Protein AF-A0A1J3HWP9-F1 (afdb_monomer_lite)

Organism: Noccaea caerulescens (NCBI:txid107243)

Sequence (83 aa):
LWEAKKRDKARRKLDKSEQSELEQRRKRGLQRFREDTEYIEHIAAGARAQAEKQRQSEELKVKEKTGVIRSTGKLPGKACLCF

pLDDT: mean 92.03, std 11.21, range [51.59, 98.56]

InterPro domains:
  IPR005516 Remorin, C-terminal [PF03763] (2-78)

Secondary structure (DSSP, 8-state):
-HHHHHHHHHHHHHHHHHHHHHHHHHHHHHHHHHHHHHHHHHHHHHHHHHHHHHHHHHHHHHHHHHHHHHHHSS-S-------

Foldseek 3Di:
DVVVVVVVVVVVVVVVVVVVVVVVVVVVVVVVVVVVVVVVVVVVVVVVVVVVVVVVVVVVVVVVQVVCCVVPVDRPDDPPPPD

Radius of gyration: 33.45 Å; chains: 1; bounding box: 63×34×88 Å

Structure (mmCIF, N/CA/C/O backbone):
data_AF-A0A1J3HWP9-F1
#
_entry.id   AF-A0A1J3HWP9-F1
#
loop_
_atom_site.group_PDB
_atom_site.id
_atom_site.type_symbol
_atom_site.label_atom_id
_atom_site.label_alt_id
_atom_site.label_comp_id
_atom_site.label_asym_id
_atom_site.label_entity_id
_atom_site.label_seq_id
_atom_site.pdbx_PDB_ins_code
_atom_site.Cartn_x
_atom_site.Cartn_y
_atom_site.Cartn_z
_atom_site.occupancy
_atom_site.B_iso_or_equiv
_atom_site.auth_seq_id
_atom_site.auth_comp_id
_atom_site.auth_asym_id
_atom_site.auth_atom_id
_atom_site.pdbx_PDB_model_num
ATOM 1 N N . LEU A 1 1 ? 25.497 -10.270 -46.243 1.00 80.69 1 LEU A N 1
ATOM 2 C CA . LEU A 1 1 ? 25.425 -11.084 -44.994 1.00 80.69 1 LEU A CA 1
ATOM 3 C C . LEU A 1 1 ? 25.953 -10.381 -43.727 1.00 80.69 1 LEU A C 1
ATOM 5 O O . LEU A 1 1 ? 25.594 -10.803 -42.633 1.00 80.69 1 LEU A O 1
ATOM 9 N N . TRP A 1 2 ? 26.773 -9.324 -43.819 1.00 94.88 2 TRP A N 1
ATOM 10 C CA . TRP A 1 2 ? 27.297 -8.601 -42.644 1.00 94.88 2 TRP A CA 1
ATOM 11 C C . TRP A 1 2 ? 26.293 -7.611 -42.027 1.00 94.88 2 TRP A C 1
ATOM 13 O O . TRP A 1 2 ? 26.084 -7.619 -40.814 1.00 94.88 2 TRP A O 1
ATOM 23 N N . GLU A 1 3 ? 25.616 -6.820 -42.858 1.00 96.19 3 GLU A N 1
ATOM 24 C CA . GLU A 1 3 ? 24.644 -5.806 -42.418 1.00 96.19 3 GLU A CA 1
ATOM 25 C C . GLU A 1 3 ? 23.477 -6.417 -41.637 1.00 96.19 3 GLU A C 1
ATOM 27 O O . GLU A 1 3 ? 23.140 -5.948 -40.552 1.00 96.19 3 GLU A O 1
ATOM 32 N N . ALA A 1 4 ? 22.926 -7.532 -42.130 1.00 96.88 4 ALA A N 1
ATOM 33 C CA . ALA A 1 4 ? 21.861 -8.268 -41.450 1.00 96.88 4 ALA A CA 1
ATOM 34 C C . ALA A 1 4 ? 22.270 -8.685 -40.026 1.00 96.88 4 ALA A C 1
ATOM 36 O O . ALA A 1 4 ? 21.541 -8.427 -39.072 1.00 96.88 4 ALA A O 1
ATOM 37 N N . LYS A 1 5 ? 23.489 -9.220 -39.848 1.00 96.69 5 LYS A N 1
ATOM 38 C CA . LYS A 1 5 ? 24.016 -9.587 -38.521 1.00 96.69 5 LYS A CA 1
ATOM 39 C C . LYS A 1 5 ? 24.163 -8.375 -37.596 1.00 96.69 5 LYS A C 1
ATOM 41 O O . LYS A 1 5 ? 23.937 -8.490 -36.390 1.00 96.69 5 LYS A O 1
ATOM 46 N N . LYS A 1 6 ? 24.556 -7.212 -38.127 1.00 97.62 6 LYS A N 1
ATOM 47 C CA . LYS A 1 6 ? 24.655 -5.967 -37.346 1.00 97.62 6 LYS A CA 1
ATOM 48 C C . LYS A 1 6 ? 23.278 -5.468 -36.916 1.00 97.62 6 LYS A C 1
ATOM 50 O O . LYS A 1 6 ? 23.116 -5.125 -35.745 1.00 97.62 6 LYS A O 1
ATOM 55 N N . ARG A 1 7 ? 22.296 -5.504 -37.819 1.00 96.62 7 ARG A N 1
ATOM 56 C CA . ARG A 1 7 ? 20.907 -5.131 -37.533 1.00 96.62 7 ARG A CA 1
ATOM 57 C C . ARG A 1 7 ? 20.286 -6.038 -36.471 1.00 96.62 7 ARG A C 1
ATOM 59 O O . ARG A 1 7 ? 19.746 -5.531 -35.493 1.00 96.62 7 ARG A O 1
ATOM 66 N N . ASP A 1 8 ? 20.466 -7.352 -36.585 1.00 97.62 8 ASP A N 1
ATOM 67 C CA . ASP A 1 8 ? 19.970 -8.310 -35.589 1.00 97.62 8 ASP A CA 1
ATOM 68 C C . ASP A 1 8 ? 20.616 -8.097 -34.218 1.00 97.62 8 ASP A C 1
ATO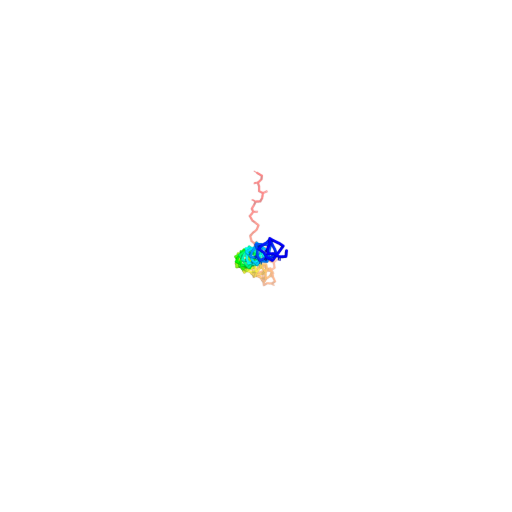M 70 O O . ASP A 1 8 ? 19.944 -8.133 -33.187 1.00 97.62 8 ASP A O 1
ATOM 74 N N . LYS A 1 9 ? 21.927 -7.821 -34.178 1.00 97.38 9 LYS A N 1
ATOM 75 C CA . LYS A 1 9 ? 22.617 -7.495 -32.924 1.00 97.38 9 LYS A CA 1
ATOM 76 C C . LYS A 1 9 ? 22.066 -6.215 -32.291 1.00 97.38 9 LYS A C 1
ATOM 78 O O . LYS A 1 9 ? 21.930 -6.173 -31.070 1.00 97.38 9 LYS A O 1
ATOM 83 N N . ALA A 1 10 ? 21.767 -5.190 -33.088 1.00 96.81 10 ALA A N 1
ATOM 84 C CA . ALA A 1 10 ? 21.165 -3.952 -32.600 1.00 96.81 10 ALA A CA 1
ATOM 85 C C . ALA A 1 10 ? 19.744 -4.188 -32.061 1.00 96.81 10 ALA A C 1
ATOM 87 O O . ALA A 1 10 ? 19.452 -3.768 -30.944 1.00 96.81 10 ALA A O 1
ATOM 88 N N . ARG A 1 11 ? 18.907 -4.947 -32.785 1.00 97.19 11 ARG A N 1
ATOM 89 C CA . ARG A 1 11 ? 17.549 -5.311 -32.348 1.00 97.19 11 ARG A CA 1
ATOM 90 C C . ARG A 1 11 ? 17.564 -6.050 -31.011 1.00 97.19 11 ARG A C 1
ATOM 92 O O . ARG A 1 11 ? 16.913 -5.615 -30.074 1.00 97.19 11 ARG A O 1
ATOM 99 N N . ARG A 1 12 ? 18.420 -7.070 -30.870 1.00 97.44 12 ARG A N 1
ATOM 100 C CA . ARG A 1 12 ? 18.573 -7.827 -29.613 1.00 97.44 12 ARG A CA 1
ATOM 101 C C . ARG A 1 12 ? 19.027 -6.969 -28.434 1.00 97.44 12 ARG A C 1
ATOM 103 O O . ARG A 1 12 ? 18.693 -7.283 -27.297 1.00 97.44 12 ARG A O 1
ATOM 110 N N . LYS A 1 13 ? 19.848 -5.940 -28.668 1.00 97.12 13 LYS A N 1
ATOM 111 C CA . LYS A 1 13 ? 20.247 -5.007 -27.603 1.00 97.12 13 LYS A CA 1
ATOM 112 C C . LYS A 1 13 ? 19.064 -4.157 -27.152 1.00 97.12 13 LYS A C 1
ATOM 114 O O . LYS A 1 13 ? 18.886 -4.007 -25.950 1.00 97.12 13 LYS A O 1
ATOM 119 N N . LEU A 1 14 ? 18.283 -3.659 -28.109 1.00 96.69 14 LEU A N 1
ATOM 120 C CA . LEU A 1 14 ? 17.093 -2.860 -27.843 1.00 96.69 14 LEU A CA 1
ATOM 121 C C . LEU A 1 14 ? 16.028 -3.675 -27.093 1.00 96.69 14 LEU A C 1
ATOM 123 O O . LEU A 1 14 ? 15.574 -3.244 -26.042 1.00 96.69 14 LEU A O 1
ATOM 127 N N . ASP A 1 15 ? 15.737 -4.901 -27.535 1.00 96.62 15 ASP A N 1
ATOM 128 C CA . ASP A 1 15 ? 14.770 -5.775 -26.851 1.00 96.62 15 ASP A CA 1
ATOM 129 C C . ASP A 1 15 ? 15.178 -6.057 -25.398 1.00 96.62 15 ASP A C 1
ATOM 131 O O . ASP A 1 15 ? 14.350 -6.047 -24.491 1.00 96.62 15 ASP A O 1
ATOM 135 N N . LYS A 1 16 ? 16.478 -6.275 -25.154 1.00 96.38 16 LYS A N 1
ATOM 136 C CA . LYS A 1 16 ? 17.004 -6.484 -23.799 1.00 96.38 16 LYS A CA 1
ATOM 137 C C . LYS A 1 16 ? 16.869 -5.243 -22.922 1.00 96.38 16 LYS A C 1
ATOM 139 O O . LYS A 1 16 ? 16.541 -5.384 -21.745 1.00 96.38 16 LYS A O 1
ATOM 144 N N . SER A 1 17 ? 17.142 -4.051 -23.457 1.00 95.50 17 SER A N 1
ATOM 145 C CA . SER A 1 17 ? 16.959 -2.817 -22.687 1.00 95.50 17 SER A CA 1
ATOM 146 C C . SER A 1 17 ? 15.485 -2.572 -22.387 1.00 95.50 17 SER A C 1
ATOM 148 O O . SER A 1 17 ? 15.151 -2.332 -21.233 1.00 95.50 17 SER A O 1
ATOM 150 N N . GLU A 1 18 ? 14.605 -2.740 -23.378 1.00 95.75 18 GLU A N 1
ATOM 151 C CA . GLU A 1 18 ? 13.159 -2.557 -23.213 1.00 95.75 18 GLU A CA 1
ATOM 152 C C . GLU A 1 18 ? 12.592 -3.532 -22.170 1.00 95.75 18 GLU A C 1
ATOM 154 O O . GLU A 1 18 ? 11.855 -3.123 -21.275 1.00 95.75 18 GLU A O 1
ATOM 159 N N . GLN A 1 19 ? 12.988 -4.809 -22.214 1.00 95.25 19 GLN A N 1
ATOM 160 C CA . GLN A 1 19 ? 12.584 -5.797 -21.206 1.00 95.25 19 GLN A CA 1
ATOM 161 C C . GLN A 1 19 ? 13.071 -5.422 -19.802 1.00 95.25 19 GLN A C 1
ATOM 163 O O . GLN A 1 19 ? 12.280 -5.440 -18.861 1.00 95.25 19 GLN A O 1
ATOM 168 N N . SER A 1 20 ? 14.340 -5.030 -19.662 1.00 95.44 20 SER A N 1
ATOM 169 C CA . SER A 1 20 ? 14.914 -4.617 -18.376 1.00 95.44 20 SER A CA 1
ATOM 170 C C . SER A 1 20 ? 14.187 -3.401 -17.785 1.00 95.44 20 SER A C 1
ATOM 172 O O . SER A 1 20 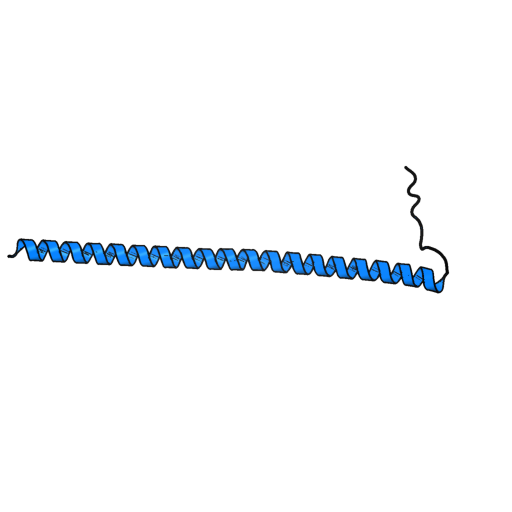? 13.825 -3.393 -16.605 1.00 95.44 20 SER A O 1
ATOM 174 N N . GLU A 1 21 ? 13.903 -2.386 -18.605 1.00 96.31 21 GLU A N 1
ATOM 175 C CA . GLU A 1 21 ? 13.166 -1.196 -18.174 1.00 96.31 21 GLU A CA 1
ATOM 176 C C . GLU A 1 21 ? 11.724 -1.525 -17.774 1.00 96.31 21 GLU A C 1
ATOM 178 O O . GLU A 1 21 ? 11.233 -1.040 -16.750 1.00 96.31 21 GLU A O 1
ATOM 183 N N . LEU A 1 22 ? 11.042 -2.376 -18.546 1.00 96.94 22 LEU A N 1
ATOM 184 C CA . LEU A 1 22 ? 9.689 -2.830 -18.230 1.00 96.94 22 LEU A CA 1
ATOM 185 C C . LEU A 1 22 ? 9.650 -3.619 -16.920 1.00 96.94 22 LEU A C 1
ATOM 187 O O . LEU A 1 22 ? 8.779 -3.372 -16.083 1.00 96.94 22 LEU A O 1
ATOM 191 N N . GLU A 1 23 ? 10.597 -4.530 -16.701 1.00 96.25 23 GLU A N 1
ATOM 192 C CA . GLU A 1 23 ? 10.718 -5.261 -15.440 1.00 96.25 23 GLU A CA 1
ATOM 193 C C . GLU A 1 23 ? 10.978 -4.322 -14.264 1.00 96.25 23 GLU A C 1
ATOM 195 O O . GLU A 1 23 ? 10.348 -4.458 -13.213 1.00 96.25 23 GLU A O 1
ATOM 200 N N . GLN A 1 24 ? 11.858 -3.334 -14.431 1.00 97.19 24 GLN A N 1
ATOM 201 C CA . GLN A 1 24 ? 12.140 -2.358 -13.386 1.00 97.19 24 GLN A CA 1
ATOM 202 C C . GLN A 1 24 ? 10.905 -1.511 -13.055 1.00 97.19 24 GLN A C 1
ATOM 204 O O . GLN A 1 24 ? 10.608 -1.295 -11.878 1.00 97.19 24 GLN A O 1
ATOM 209 N N . ARG A 1 25 ? 10.153 -1.063 -14.068 1.00 97.38 25 ARG A N 1
ATOM 210 C CA . ARG A 1 25 ? 8.887 -0.337 -13.877 1.00 97.38 25 ARG A CA 1
ATOM 211 C C . ARG A 1 25 ? 7.855 -1.192 -13.146 1.00 97.38 25 ARG A C 1
ATOM 213 O O . ARG A 1 25 ? 7.246 -0.708 -12.196 1.00 97.38 25 ARG A O 1
ATOM 220 N N . ARG A 1 26 ? 7.710 -2.467 -13.526 1.00 97.56 26 ARG A N 1
ATOM 221 C CA . ARG A 1 26 ? 6.820 -3.424 -12.844 1.00 97.56 26 ARG A CA 1
ATOM 222 C C . ARG A 1 26 ? 7.210 -3.617 -11.381 1.00 97.56 26 ARG A C 1
ATOM 224 O O . ARG A 1 26 ? 6.345 -3.523 -10.519 1.00 97.56 26 ARG A O 1
ATOM 231 N N . LYS A 1 27 ? 8.499 -3.824 -11.090 1.00 97.94 27 LYS A N 1
ATOM 232 C CA . LYS A 1 27 ? 9.007 -3.970 -9.715 1.00 97.94 27 LYS A CA 1
ATOM 233 C C . LYS A 1 27 ? 8.708 -2.734 -8.867 1.00 97.94 27 LYS A C 1
ATOM 235 O O . LYS A 1 27 ? 8.159 -2.873 -7.781 1.00 97.94 27 LYS A O 1
ATOM 240 N N . ARG A 1 28 ? 9.001 -1.533 -9.380 1.00 98.06 28 ARG A N 1
ATOM 241 C CA . ARG A 1 28 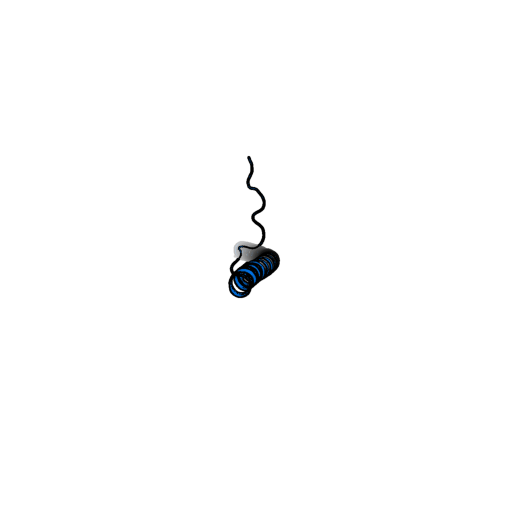? 8.710 -0.268 -8.680 1.00 98.06 28 ARG A CA 1
ATOM 242 C C . ARG A 1 28 ? 7.210 -0.063 -8.458 1.00 98.06 28 ARG A C 1
ATOM 244 O O . ARG A 1 28 ? 6.817 0.383 -7.389 1.00 98.06 28 ARG A O 1
ATOM 251 N N . GLY A 1 29 ? 6.381 -0.392 -9.449 1.00 98.25 29 GLY A N 1
ATOM 252 C CA . GLY A 1 29 ? 4.925 -0.309 -9.326 1.00 98.25 29 GLY A CA 1
ATOM 253 C C . GLY A 1 29 ? 4.379 -1.256 -8.259 1.00 98.25 29 GLY A C 1
ATOM 254 O O . GLY A 1 29 ? 3.600 -0.837 -7.411 1.00 98.25 29 GLY A O 1
ATOM 255 N N . LEU A 1 30 ? 4.845 -2.508 -8.251 1.00 98.19 30 LEU A N 1
ATOM 256 C CA . LEU A 1 30 ? 4.450 -3.493 -7.244 1.00 98.19 30 LEU A CA 1
ATOM 257 C C . LEU A 1 30 ? 4.910 -3.098 -5.838 1.00 98.19 30 LEU A C 1
ATOM 259 O O . LEU A 1 30 ? 4.172 -3.298 -4.881 1.00 98.19 30 LEU A O 1
ATOM 263 N N . GLN A 1 31 ? 6.115 -2.541 -5.715 1.00 98.38 31 GLN A N 1
ATOM 264 C CA . GLN A 1 31 ? 6.621 -2.047 -4.441 1.00 98.38 31 GLN A CA 1
ATOM 265 C C . GLN A 1 31 ? 5.736 -0.921 -3.892 1.00 98.38 31 GLN A C 1
ATOM 267 O O . GLN A 1 31 ? 5.261 -1.039 -2.770 1.00 98.38 31 GLN A O 1
ATOM 272 N N . ARG A 1 32 ? 5.434 0.101 -4.704 1.00 98.38 32 ARG A N 1
ATOM 273 C CA . ARG A 1 32 ? 4.542 1.201 -4.300 1.00 98.38 32 ARG A CA 1
ATOM 274 C C . ARG A 1 32 ? 3.163 0.703 -3.895 1.00 98.38 32 ARG A C 1
ATOM 276 O O . ARG A 1 32 ? 2.659 1.092 -2.859 1.00 98.38 32 ARG A O 1
ATOM 283 N N . PHE A 1 33 ? 2.588 -0.214 -4.674 1.00 98.25 33 PHE A N 1
ATOM 284 C CA . PHE A 1 33 ? 1.297 -0.809 -4.339 1.00 98.25 33 PHE A CA 1
ATOM 285 C C . PHE A 1 33 ? 1.306 -1.485 -2.959 1.00 98.25 33 PHE A C 1
ATOM 287 O O . PHE A 1 33 ? 0.349 -1.343 -2.201 1.00 98.25 33 PHE A O 1
ATOM 294 N N . ARG A 1 34 ? 2.380 -2.211 -2.624 1.00 98.50 34 ARG A N 1
ATOM 295 C CA . ARG A 1 34 ? 2.530 -2.836 -1.302 1.00 98.50 34 ARG A CA 1
ATOM 296 C C . ARG A 1 34 ? 2.665 -1.790 -0.202 1.00 98.50 34 ARG A C 1
ATOM 298 O O . ARG A 1 34 ? 1.927 -1.873 0.767 1.00 98.50 34 ARG A O 1
ATOM 305 N N . GLU A 1 35 ? 3.532 -0.799 -0.390 1.00 98.56 35 GLU A N 1
ATOM 306 C CA . GLU A 1 35 ? 3.735 0.302 0.563 1.00 98.56 35 GLU A CA 1
ATOM 307 C C . GLU A 1 35 ? 2.425 1.069 0.827 1.00 98.56 35 GLU A C 1
ATOM 309 O O . GLU A 1 35 ? 2.056 1.295 1.979 1.00 98.56 35 GLU A O 1
ATOM 314 N N . ASP A 1 36 ? 1.672 1.395 -0.228 1.00 98.50 36 ASP A N 1
ATOM 315 C CA . ASP A 1 36 ? 0.372 2.068 -0.130 1.00 98.50 36 ASP A CA 1
ATOM 316 C C . ASP A 1 36 ? -0.657 1.196 0.609 1.00 98.50 36 ASP A C 1
ATOM 318 O O . ASP A 1 36 ? -1.416 1.689 1.445 1.00 98.50 36 ASP A O 1
ATOM 322 N N . THR A 1 37 ? -0.672 -0.111 0.330 1.00 98.50 37 THR A N 1
ATOM 323 C CA . THR A 1 37 ? -1.580 -1.059 0.994 1.00 98.50 37 THR A CA 1
ATOM 324 C C . THR A 1 37 ? -1.253 -1.186 2.481 1.00 98.50 37 THR A C 1
ATOM 326 O O . THR A 1 37 ? -2.151 -1.062 3.310 1.00 98.50 37 THR A O 1
ATOM 329 N N . GLU A 1 38 ? 0.022 -1.358 2.835 1.00 98.50 38 GLU A N 1
ATOM 330 C CA . GLU A 1 38 ? 0.486 -1.428 4.226 1.00 98.50 38 GLU A CA 1
ATOM 331 C C . GLU A 1 38 ? 0.140 -0.143 4.996 1.00 98.50 38 GLU A C 1
ATOM 333 O O . GLU A 1 38 ? -0.323 -0.193 6.139 1.00 98.50 38 GLU A O 1
ATOM 338 N N . TYR A 1 39 ? 0.292 1.019 4.357 1.00 98.38 39 TYR A N 1
ATOM 339 C CA . TYR A 1 39 ? -0.085 2.304 4.941 1.00 98.38 39 TYR A CA 1
ATOM 340 C C . TYR A 1 39 ? -1.594 2.401 5.219 1.00 98.38 39 TYR A C 1
ATOM 342 O O . TYR A 1 39 ? -2.002 2.793 6.320 1.00 98.38 39 TYR A O 1
ATOM 350 N N . ILE A 1 40 ? -2.430 2.005 4.253 1.00 98.38 40 ILE A N 1
ATOM 351 C CA . ILE A 1 40 ? -3.891 1.965 4.415 1.00 98.38 40 ILE A CA 1
ATOM 352 C C . ILE A 1 40 ? -4.280 1.011 5.549 1.00 98.38 40 ILE A C 1
ATOM 354 O O . ILE A 1 40 ? -5.104 1.364 6.397 1.00 98.38 40 ILE A O 1
ATOM 358 N N . GLU A 1 41 ? -3.681 -0.179 5.598 1.00 98.25 41 GLU A N 1
ATOM 359 C CA . GLU A 1 41 ? -3.950 -1.175 6.635 1.00 98.25 41 GLU A CA 1
ATOM 360 C C . GLU A 1 41 ? -3.588 -0.668 8.031 1.00 98.25 41 GLU A C 1
ATOM 362 O O . GLU A 1 41 ? -4.370 -0.854 8.967 1.00 98.25 41 GLU A O 1
ATOM 367 N N . HIS A 1 42 ? -2.458 0.027 8.172 1.00 98.12 42 HIS A N 1
ATOM 368 C CA . HIS A 1 42 ? -2.040 0.627 9.436 1.00 98.12 42 HIS A CA 1
ATOM 369 C C . HIS A 1 42 ? -3.053 1.670 9.936 1.00 98.12 42 HIS A C 1
ATOM 371 O O . HIS A 1 42 ? -3.476 1.632 11.097 1.00 98.12 42 HIS A O 1
ATOM 377 N N . ILE A 1 43 ? -3.516 2.567 9.056 1.00 98.31 43 ILE A N 1
ATOM 378 C CA . ILE A 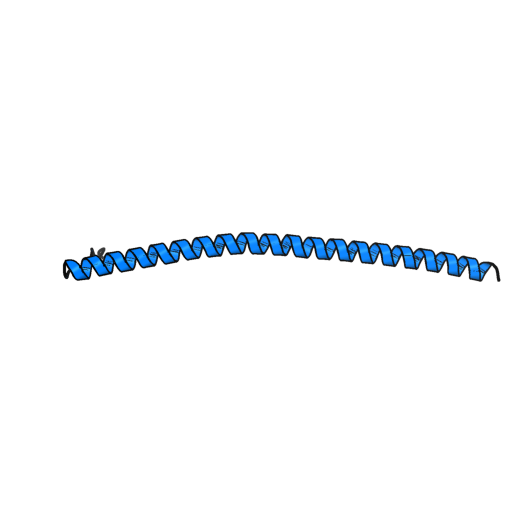1 43 ? -4.552 3.555 9.400 1.00 98.31 43 ILE A CA 1
ATOM 379 C C . ILE A 1 43 ? -5.861 2.855 9.778 1.00 98.31 43 ILE A C 1
ATOM 381 O O . ILE A 1 43 ? -6.464 3.165 10.809 1.00 98.31 43 ILE A O 1
ATOM 385 N N . ALA A 1 44 ? -6.299 1.892 8.967 1.00 98.38 44 ALA A N 1
ATOM 386 C CA . ALA A 1 44 ? -7.540 1.163 9.195 1.00 98.38 44 ALA A CA 1
ATOM 387 C C . ALA A 1 44 ? -7.503 0.354 10.501 1.00 98.38 44 ALA A C 1
ATOM 389 O O . ALA A 1 44 ? -8.512 0.252 11.201 1.00 98.38 44 ALA A O 1
ATOM 390 N N . ALA A 1 45 ? -6.352 -0.219 10.860 1.00 98.38 45 ALA A N 1
ATOM 391 C CA . ALA A 1 45 ? -6.158 -0.893 12.138 1.00 98.38 45 ALA A CA 1
ATOM 392 C C . ALA A 1 45 ? -6.348 0.076 13.315 1.00 98.38 45 ALA A C 1
ATOM 394 O O . ALA A 1 45 ? -7.122 -0.225 14.225 1.00 98.38 45 ALA A O 1
ATOM 395 N N . GLY A 1 46 ? -5.732 1.262 13.258 1.00 97.38 46 GLY A N 1
ATOM 396 C CA . GLY A 1 46 ? -5.913 2.305 14.271 1.00 97.38 46 GLY A CA 1
ATOM 397 C C . GLY A 1 46 ? -7.370 2.762 14.400 1.00 97.38 46 GLY A C 1
ATOM 398 O O . GLY A 1 46 ? -7.908 2.828 15.506 1.00 97.38 46 GLY A O 1
ATOM 399 N N . ALA A 1 47 ? -8.045 3.001 13.272 1.00 98.00 47 ALA A N 1
ATOM 400 C CA . ALA A 1 47 ? -9.451 3.401 13.252 1.00 98.00 47 ALA A CA 1
ATOM 401 C C . ALA A 1 47 ? -10.370 2.333 13.870 1.00 98.00 47 ALA A C 1
ATOM 403 O O . ALA A 1 47 ? -11.223 2.652 14.700 1.00 98.00 47 ALA A O 1
ATOM 404 N N . ARG A 1 48 ? -10.164 1.054 13.524 1.00 98.25 48 ARG A N 1
ATOM 405 C CA . ARG A 1 48 ? -10.923 -0.068 14.101 1.00 98.25 48 ARG A CA 1
ATOM 406 C C . ARG A 1 48 ? -10.687 -0.207 15.603 1.00 98.25 48 ARG A C 1
ATOM 408 O O . ARG A 1 48 ? -11.649 -0.392 16.341 1.00 98.25 48 ARG A O 1
ATOM 415 N N . ALA A 1 49 ? -9.443 -0.074 16.063 1.00 98.25 49 ALA A N 1
ATOM 416 C CA . ALA A 1 49 ? -9.120 -0.135 17.488 1.00 98.25 49 ALA A CA 1
ATOM 417 C C . ALA A 1 49 ? -9.801 0.995 18.283 1.00 98.25 49 ALA A C 1
ATOM 419 O O . ALA A 1 49 ? -10.346 0.760 19.363 1.00 98.25 49 ALA A O 1
ATOM 420 N N . GLN A 1 50 ? -9.821 2.212 17.733 1.00 97.88 50 GLN A N 1
ATOM 421 C CA . GLN A 1 50 ? -10.505 3.347 18.350 1.00 97.88 50 GLN A CA 1
ATOM 422 C C . GLN A 1 50 ? -12.027 3.141 18.405 1.00 97.88 50 GLN A C 1
ATOM 424 O O . GLN A 1 50 ? -12.637 3.380 19.449 1.00 97.88 50 GLN A O 1
ATOM 429 N N . ALA A 1 51 ? -12.633 2.669 17.312 1.00 97.94 51 ALA A N 1
ATOM 430 C CA . ALA A 1 51 ? -14.063 2.370 17.257 1.00 97.94 51 ALA A CA 1
ATOM 431 C C . ALA A 1 51 ? -14.455 1.271 18.259 1.00 97.94 51 ALA A C 1
ATOM 433 O O . ALA A 1 51 ? -15.444 1.408 18.977 1.00 97.94 51 ALA A O 1
ATOM 434 N N . GLU A 1 52 ? -13.643 0.217 18.375 1.00 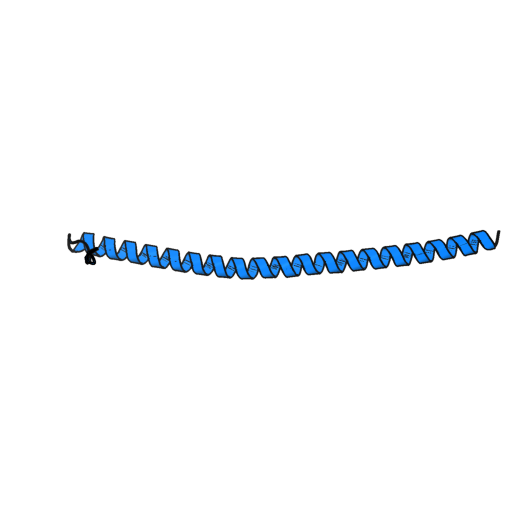98.06 52 GLU A N 1
ATOM 435 C CA . GLU A 1 52 ? -13.853 -0.859 19.346 1.00 98.06 52 GLU A CA 1
ATOM 436 C C . GLU A 1 52 ? -13.810 -0.338 20.789 1.00 98.06 52 GLU A C 1
ATOM 438 O O . GLU A 1 52 ? -14.694 -0.634 21.593 1.00 98.06 52 GLU A O 1
ATOM 443 N N . LYS A 1 53 ? -12.819 0.501 21.114 1.00 97.62 53 LYS A N 1
ATOM 444 C CA . LYS A 1 53 ? -12.705 1.119 22.441 1.00 97.62 53 LYS A CA 1
ATOM 445 C C . LYS A 1 53 ? -13.916 1.998 22.771 1.00 97.62 53 LYS A C 1
ATOM 447 O O . LYS A 1 53 ? -14.394 1.979 23.907 1.00 97.62 53 LYS A O 1
ATOM 452 N N . GLN A 1 54 ? -14.417 2.763 21.798 1.00 97.56 54 GLN A N 1
ATOM 453 C CA . GLN A 1 54 ? -15.635 3.560 21.971 1.00 97.56 54 GLN A CA 1
ATOM 454 C C . GLN A 1 54 ? -16.854 2.673 22.222 1.00 97.56 54 GLN A C 1
ATOM 456 O O . GLN A 1 54 ? -17.553 2.895 23.211 1.00 97.56 54 GLN A O 1
ATOM 461 N N . ARG A 1 55 ? -17.047 1.623 21.412 1.00 97.44 55 ARG A N 1
ATOM 462 C CA . ARG A 1 55 ? -18.138 0.655 21.587 1.00 97.44 55 ARG A CA 1
ATOM 463 C C . ARG A 1 55 ? -18.138 0.057 22.993 1.00 97.44 55 ARG A C 1
ATOM 465 O O . ARG A 1 55 ? -19.153 0.103 23.680 1.00 97.44 55 ARG A O 1
ATOM 472 N N . GLN A 1 56 ? -16.990 -0.434 23.459 1.00 97.62 56 GLN A N 1
ATOM 473 C CA . GLN A 1 56 ? -16.867 -1.007 24.804 1.00 97.62 56 GLN A CA 1
ATOM 474 C C . GLN A 1 56 ? -17.187 0.017 25.902 1.00 97.62 56 GLN A C 1
ATOM 476 O O . GLN A 1 56 ? -17.862 -0.310 26.878 1.00 97.62 56 GLN A O 1
ATOM 481 N N . SER A 1 57 ? -16.745 1.270 25.749 1.00 97.12 57 SER A N 1
ATOM 482 C CA . SER A 1 57 ? -17.066 2.339 26.703 1.00 97.12 57 SER A CA 1
ATOM 483 C C . SER A 1 57 ? -18.567 2.630 26.759 1.00 97.12 57 SER A C 1
ATOM 485 O O . SER A 1 57 ? -19.123 2.795 27.846 1.00 97.12 57 SER A O 1
ATOM 487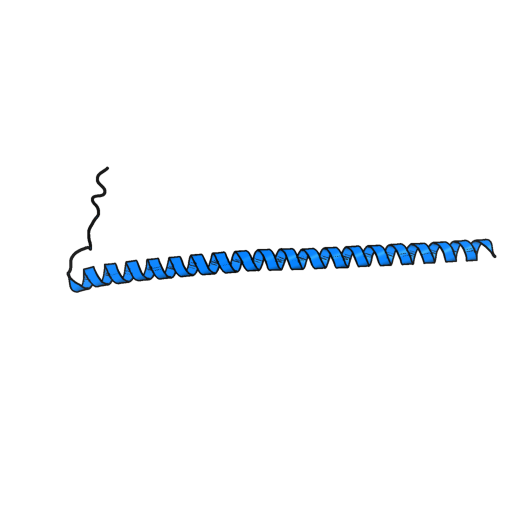 N N . GLU A 1 58 ? -19.236 2.683 25.610 1.00 95.75 58 GLU A N 1
ATOM 488 C CA . GLU A 1 58 ? -20.680 2.899 25.532 1.00 95.75 58 GLU A CA 1
ATOM 489 C C . GLU A 1 58 ? -21.465 1.727 26.124 1.00 95.75 58 GLU A C 1
ATOM 491 O O . GLU A 1 58 ? -22.378 1.944 26.923 1.00 95.75 58 GLU A O 1
ATOM 496 N N . GLU A 1 59 ? -21.062 0.490 25.830 1.00 96.38 59 GLU A N 1
ATOM 497 C CA . GLU A 1 59 ? -21.651 -0.707 26.432 1.00 96.38 59 GLU A CA 1
ATOM 498 C C . GLU A 1 59 ? -21.524 -0.705 27.959 1.00 96.38 59 GLU A C 1
ATOM 500 O O . GLU A 1 59 ? -22.488 -1.023 28.661 1.00 96.38 59 GLU A O 1
ATOM 505 N N . LEU A 1 60 ? -20.361 -0.320 28.494 1.00 95.81 60 LEU A N 1
ATOM 506 C CA . LEU A 1 60 ? -20.154 -0.195 29.937 1.00 95.81 60 LEU A CA 1
ATOM 507 C C . LEU A 1 60 ? -21.074 0.868 30.546 1.00 95.81 60 LEU A C 1
ATOM 509 O O . LEU A 1 60 ? -21.731 0.587 31.547 1.00 95.81 60 LEU A O 1
ATOM 513 N N . LYS A 1 61 ? -21.207 2.041 29.910 1.00 93.12 61 LYS A N 1
ATOM 514 C CA . LYS A 1 61 ? -22.135 3.098 30.356 1.00 93.12 61 LYS A CA 1
ATOM 515 C C . LYS A 1 61 ? -23.585 2.612 30.375 1.00 93.12 61 LYS A C 1
ATOM 517 O O . LYS A 1 61 ? -24.338 2.944 31.289 1.00 93.12 61 LYS A O 1
ATOM 522 N N . VAL A 1 62 ? -24.007 1.840 29.373 1.00 92.81 62 VAL A N 1
ATOM 523 C CA . VAL A 1 62 ? -25.366 1.274 29.317 1.00 92.81 62 VAL A CA 1
ATOM 524 C C . VAL A 1 62 ? -25.572 0.235 30.420 1.00 92.81 62 VAL A C 1
ATOM 526 O O . VAL A 1 62 ? -26.604 0.261 31.100 1.00 92.81 62 VAL A O 1
ATOM 529 N N . LYS A 1 63 ? -24.592 -0.648 30.644 1.00 93.19 63 LYS A N 1
ATOM 530 C CA . LYS A 1 63 ? -24.628 -1.640 31.729 1.00 93.19 63 LYS A CA 1
ATOM 531 C C . LYS A 1 63 ? -24.702 -0.971 33.099 1.00 93.19 63 LYS A C 1
ATOM 533 O O . LYS A 1 63 ? -25.544 -1.358 33.904 1.00 93.19 63 LYS A O 1
ATOM 538 N N . GLU A 1 64 ? -23.898 0.062 33.339 1.00 91.56 64 GLU A N 1
ATOM 539 C CA . GLU A 1 64 ? -23.911 0.841 34.581 1.00 91.56 64 GLU A CA 1
ATOM 540 C C . GLU A 1 64 ? -25.282 1.485 34.819 1.00 91.56 64 GLU A C 1
ATOM 542 O O . GLU A 1 64 ? -25.896 1.264 35.863 1.00 91.56 64 GLU A O 1
ATOM 547 N N . LYS A 1 65 ? -25.827 2.193 33.817 1.00 88.94 65 LYS A N 1
ATOM 548 C CA . LYS A 1 65 ? -27.170 2.792 33.902 1.00 88.94 65 LYS A CA 1
ATOM 549 C C . LYS A 1 65 ? -28.243 1.747 34.211 1.00 88.94 65 LYS A C 1
ATOM 551 O O . LYS A 1 65 ? -29.099 1.981 35.060 1.00 88.94 65 LYS A O 1
ATOM 556 N N . THR A 1 66 ? -28.184 0.588 33.558 1.00 90.00 66 THR A N 1
ATOM 557 C CA . THR A 1 66 ? -29.121 -0.522 33.795 1.00 90.00 66 THR A CA 1
ATOM 558 C C . THR A 1 66 ? -28.978 -1.084 35.211 1.00 90.00 66 THR A C 1
ATOM 560 O O . THR A 1 66 ? -29.981 -1.368 35.865 1.00 90.00 66 THR A O 1
ATOM 563 N N . GLY A 1 67 ? -27.747 -1.199 35.715 1.00 91.19 67 GLY A N 1
ATOM 564 C CA . GLY A 1 67 ? -27.455 -1.617 37.086 1.00 91.19 67 GLY A CA 1
ATOM 565 C C . GLY A 1 67 ? -28.062 -0.677 38.128 1.00 91.19 67 GLY A C 1
ATOM 566 O O . GLY A 1 67 ? -28.718 -1.146 39.056 1.00 91.19 67 GLY A O 1
ATOM 567 N N . VAL A 1 68 ? -27.927 0.639 37.931 1.00 88.69 68 VAL A N 1
ATOM 568 C CA . VAL A 1 68 ? -28.538 1.667 38.797 1.00 88.69 68 VAL A CA 1
ATOM 569 C C . VAL A 1 68 ? -30.066 1.558 38.809 1.00 88.69 68 VAL A C 1
ATOM 571 O O . VAL A 1 68 ? -30.686 1.611 39.873 1.00 88.69 68 VAL A O 1
ATOM 574 N N . ILE A 1 69 ? -30.684 1.353 37.642 1.00 88.81 69 ILE A N 1
ATOM 575 C CA . ILE A 1 69 ? -32.138 1.156 37.538 1.00 88.81 69 ILE A CA 1
ATOM 576 C C . ILE A 1 69 ? -32.558 -0.109 38.287 1.00 88.81 69 ILE A C 1
ATOM 578 O O . ILE A 1 69 ? -33.524 -0.077 39.043 1.00 88.81 69 ILE A O 1
ATOM 582 N N . ARG A 1 70 ? -31.828 -1.216 38.113 1.00 89.31 70 ARG A N 1
ATOM 583 C CA . ARG A 1 70 ? -32.138 -2.493 38.766 1.00 89.31 70 ARG A CA 1
ATOM 584 C C . ARG A 1 70 ? -31.997 -2.422 40.288 1.00 89.31 70 ARG A C 1
ATOM 586 O O . ARG A 1 70 ? -32.789 -3.051 40.980 1.00 89.31 70 ARG A O 1
ATOM 593 N N . SER A 1 71 ? -31.010 -1.687 40.805 1.00 91.50 71 SER A N 1
ATOM 594 C CA . SER A 1 71 ? -30.781 -1.558 42.250 1.00 91.50 71 SER A CA 1
ATOM 595 C C . SER A 1 71 ? -31.731 -0.568 42.924 1.00 91.50 71 SER A C 1
ATOM 597 O O . SER A 1 71 ? -32.188 -0.817 44.034 1.00 91.50 71 SER A O 1
ATOM 599 N N . THR A 1 72 ? -32.028 0.555 42.265 1.00 87.44 72 THR A N 1
ATOM 600 C CA . THR A 1 72 ? -32.725 1.695 42.888 1.00 87.44 72 THR A CA 1
ATOM 601 C C . THR A 1 72 ? -34.180 1.823 42.421 1.00 87.44 72 THR A C 1
ATOM 603 O O . THR A 1 72 ? -34.958 2.566 43.015 1.00 87.44 72 THR A O 1
ATOM 606 N N . GLY A 1 73 ? -34.561 1.157 41.324 1.00 83.38 73 GLY A N 1
ATOM 607 C CA . GLY A 1 73 ? -35.865 1.309 40.663 1.00 83.38 73 GLY A CA 1
ATOM 608 C C . GLY A 1 73 ? -36.071 2.670 39.985 1.00 83.38 73 GLY A C 1
ATOM 609 O O . GLY A 1 73 ? -37.136 2.933 39.432 1.00 83.38 73 GLY A O 1
ATOM 610 N N . LYS A 1 74 ? -35.067 3.555 40.028 1.00 79.56 74 LYS A N 1
ATOM 611 C CA . LYS A 1 74 ? -35.118 4.931 39.521 1.00 79.56 74 LYS A CA 1
ATOM 612 C C . LYS A 1 74 ? -34.223 5.067 38.297 1.00 79.56 74 LYS A C 1
ATOM 614 O O . LYS A 1 74 ? -33.108 4.553 38.271 1.00 79.56 74 LYS A O 1
ATOM 619 N N . LEU A 1 75 ? -34.701 5.800 37.295 1.00 77.88 75 LEU A N 1
ATOM 620 C CA . LEU A 1 75 ? -33.896 6.153 36.128 1.00 77.88 75 LEU A CA 1
ATOM 621 C C . LEU A 1 75 ? -32.767 7.112 36.556 1.00 77.88 75 LEU A C 1
ATOM 623 O O . LEU A 1 75 ? -33.083 8.172 37.106 1.00 77.88 75 LEU A O 1
ATOM 627 N N . PRO A 1 76 ? -31.478 6.783 36.324 1.00 69.69 76 PRO A N 1
ATOM 628 C CA . PRO A 1 76 ? -30.376 7.690 36.617 1.00 69.69 76 PRO A CA 1
ATOM 629 C C . PRO A 1 76 ? -30.540 8.969 35.789 1.00 69.69 76 PRO A C 1
ATOM 631 O O . PRO A 1 76 ? -30.676 8.897 34.570 1.00 69.69 76 PRO A O 1
ATOM 634 N N . GLY A 1 77 ? -30.587 10.104 36.499 1.00 64.00 77 GLY A N 1
ATOM 635 C CA . GLY A 1 77 ? -30.766 11.486 36.039 1.00 64.00 77 GLY A CA 1
ATOM 636 C C . GLY A 1 77 ? -31.182 11.685 34.581 1.00 64.00 77 GLY A C 1
ATOM 637 O O . GLY A 1 77 ? -30.338 11.700 33.687 1.00 64.00 77 GLY A O 1
ATOM 638 N N . LYS A 1 78 ? -32.472 11.961 34.345 1.00 62.28 78 LYS A N 1
ATOM 639 C CA . LYS A 1 78 ? -32.869 12.672 33.126 1.00 62.28 78 LYS A CA 1
ATOM 640 C C . LYS A 1 78 ? -32.243 14.065 33.192 1.00 62.28 78 LYS A C 1
ATOM 642 O O . LYS A 1 78 ? -32.650 14.869 34.026 1.00 62.28 78 LYS A O 1
ATOM 647 N N . ALA A 1 79 ? -31.277 14.367 32.327 1.00 59.16 79 ALA A N 1
ATOM 648 C CA . ALA A 1 79 ? -31.042 15.762 31.983 1.00 59.16 79 ALA A CA 1
ATOM 649 C C . ALA A 1 79 ? -32.362 16.292 31.398 1.00 59.16 79 ALA A C 1
ATOM 651 O O . ALA A 1 79 ? -32.929 15.657 30.506 1.00 59.16 79 ALA A O 1
ATOM 652 N N . CYS A 1 80 ? -32.892 17.382 31.959 1.00 59.06 80 CYS A N 1
ATOM 653 C CA . CYS A 1 80 ? -34.028 18.124 31.403 1.00 59.06 80 CYS A CA 1
ATOM 654 C C . CYS A 1 80 ? -33.710 18.378 29.922 1.00 59.06 80 CYS A C 1
ATOM 656 O O . CYS A 1 80 ? -32.818 19.163 29.618 1.00 59.06 80 CYS A O 1
ATOM 658 N N . LEU A 1 81 ? -34.393 17.688 29.005 1.00 59.41 81 LEU A N 1
ATOM 659 C CA . LEU A 1 81 ? -34.398 18.004 27.570 1.00 59.41 81 LEU A CA 1
ATOM 660 C C . LEU A 1 81 ? -35.382 19.156 27.345 1.00 59.41 81 LEU A C 1
ATOM 662 O O . LEU A 1 81 ? -36.379 19.027 26.642 1.00 59.41 81 LEU A O 1
ATOM 666 N N . CYS A 1 82 ? -35.157 20.236 28.076 1.00 59.88 82 CYS A N 1
ATOM 667 C CA . CYS A 1 82 ? -35.983 21.422 28.056 1.00 59.88 82 CYS A CA 1
ATOM 668 C C . CYS A 1 82 ? -35.409 22.304 26.936 1.00 59.88 82 CYS A C 1
ATOM 670 O O . CYS A 1 82 ? -34.214 22.592 26.967 1.00 59.88 82 CYS A O 1
ATOM 672 N N . PHE A 1 83 ? -36.251 22.534 25.917 1.00 51.59 83 PHE A N 1
ATOM 673 C CA . PHE A 1 83 ? -35.961 23.079 24.580 1.00 51.59 83 PHE A CA 1
ATOM 674 C C . PHE A 1 83 ? -35.048 24.308 24.554 1.00 51.59 83 PHE A C 1
ATOM 676 O O . PHE A 1 83 ? -35.228 25.192 25.420 1.00 51.59 83 PHE A O 1
#